Protein AF-A0A2C6DMM9-F1 (afdb_monomer)

Solvent-accessible surface area (backbone atoms only — not comparable to full-atom values): 6160 Å² total; per-residue (Å²): 109,70,49,77,45,75,56,96,52,63,50,68,58,59,69,47,73,47,84,47,69,51,93,88,44,64,30,31,41,34,39,36,57,38,79,91,78,60,41,46,20,42,29,37,21,40,77,89,62,55,73,73,44,73,70,41,71,62,49,67,73,35,75,64,52,70,89,70,72,58,85,66,67,75,43,44,39,33,35,35,66,64,80,66,85,61,95,64,70,57,76,58,21,48,46,58,44,22,41,46,33,35,37,46,67,90

InterPro domains:
  IPR054252 Cyanophage baseplate Pam3 plug gp18 [PF22479] (6-104)

Structure (mmCIF, N/CA/C/O backbone):
data_AF-A0A2C6DMM9-F1
#
_entry.id   AF-A0A2C6DMM9-F1
#
loop_
_atom_site.group_PDB
_atom_site.id
_atom_site.type_symbol
_atom_site.label_atom_id
_atom_site.label_alt_id
_atom_site.label_comp_id
_atom_site.label_asym_id
_atom_site.label_entity_id
_atom_site.label_seq_id
_atom_site.pdbx_PDB_ins_code
_atom_site.Cartn_x
_atom_site.Cartn_y
_atom_site.Cartn_z
_atom_site.occupancy
_atom_site.B_iso_or_equiv
_atom_site.auth_seq_id
_atom_site.auth_comp_id
_atom_site.auth_asym_id
_atom_site.auth_atom_id
_atom_site.pdbx_PDB_model_num
ATOM 1 N N . MET A 1 1 ? -18.141 -15.709 3.688 1.00 58.88 1 MET A N 1
ATOM 2 C CA . MET A 1 1 ? -17.305 -16.096 2.529 1.00 58.88 1 MET A CA 1
ATOM 3 C C . MET A 1 1 ? -16.280 -14.991 2.353 1.00 58.88 1 MET A C 1
ATOM 5 O O . MET A 1 1 ? -16.681 -13.837 2.347 1.00 58.88 1 MET A O 1
ATOM 9 N N . ALA A 1 2 ? -14.990 -15.313 2.222 1.00 68.44 2 ALA A N 1
ATOM 10 C CA . ALA A 1 2 ? -13.970 -14.281 2.043 1.00 68.44 2 ALA A CA 1
ATOM 11 C C . ALA A 1 2 ? -14.167 -13.553 0.702 1.00 68.44 2 ALA A C 1
ATOM 13 O O . ALA A 1 2 ? -14.172 -14.187 -0.354 1.00 68.44 2 ALA A O 1
ATOM 14 N N . THR A 1 3 ? -14.304 -12.232 0.760 1.00 88.44 3 THR A N 1
ATOM 15 C CA . THR A 1 3 ? -14.457 -11.347 -0.397 1.00 88.44 3 THR A CA 1
ATOM 16 C C . THR A 1 3 ? -13.139 -10.629 -0.644 1.00 88.44 3 THR A C 1
ATOM 18 O O . THR A 1 3 ? -12.422 -10.270 0.294 1.00 88.44 3 THR A O 1
ATOM 21 N N . VAL A 1 4 ? -12.809 -10.418 -1.916 1.00 93.88 4 VAL A N 1
ATOM 22 C CA . VAL A 1 4 ? -11.645 -9.629 -2.320 1.00 93.88 4 VAL A CA 1
ATOM 23 C C . VAL A 1 4 ? -12.124 -8.286 -2.850 1.00 93.88 4 VAL A C 1
ATOM 25 O O . VAL A 1 4 ? -12.909 -8.225 -3.793 1.00 93.88 4 VAL A O 1
ATOM 28 N N . LEU A 1 5 ? -11.634 -7.212 -2.242 1.00 95.44 5 LEU A N 1
ATOM 29 C CA . LEU A 1 5 ? -11.826 -5.840 -2.681 1.00 95.44 5 LEU A CA 1
ATOM 30 C C . LEU A 1 5 ? -10.554 -5.357 -3.379 1.00 95.44 5 LEU A C 1
ATOM 32 O O . LEU A 1 5 ? -9.466 -5.416 -2.807 1.00 95.44 5 LEU A O 1
ATOM 36 N N . LYS A 1 6 ? -10.685 -4.845 -4.603 1.00 97.00 6 LYS A N 1
ATOM 37 C CA . LYS A 1 6 ? -9.600 -4.123 -5.272 1.00 97.00 6 LYS A CA 1
ATOM 38 C C . LYS A 1 6 ? -9.565 -2.687 -4.753 1.00 97.00 6 LYS A C 1
ATOM 40 O O . LYS A 1 6 ? -10.580 -1.996 -4.798 1.00 97.00 6 LYS A O 1
ATOM 45 N N . ILE A 1 7 ? -8.408 -2.243 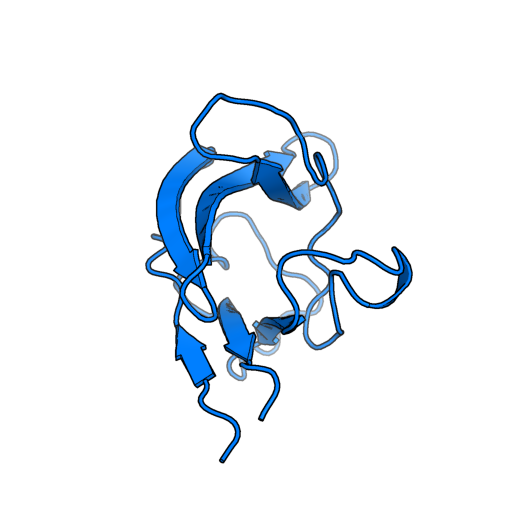-4.276 1.00 97.88 7 ILE A N 1
ATOM 46 C CA . ILE A 1 7 ? -8.211 -0.864 -3.824 1.00 97.88 7 ILE A CA 1
ATOM 47 C C . ILE A 1 7 ? -8.018 0.028 -5.063 1.00 97.88 7 ILE A C 1
ATOM 49 O O . ILE A 1 7 ? -7.186 -0.311 -5.911 1.00 97.88 7 ILE A O 1
ATOM 53 N N . PRO A 1 8 ? -8.784 1.126 -5.212 1.00 96.88 8 PRO A N 1
ATOM 54 C CA . PRO A 1 8 ? -8.740 1.977 -6.398 1.00 96.88 8 PRO A CA 1
ATOM 55 C C . PRO A 1 8 ? -7.540 2.929 -6.334 1.00 96.88 8 PRO A C 1
ATOM 57 O O . PRO A 1 8 ? -7.652 4.055 -5.866 1.00 96.88 8 PRO A O 1
ATOM 60 N N . VAL A 1 9 ? -6.381 2.439 -6.766 1.00 97.50 9 VAL A N 1
ATOM 61 C CA . VAL A 1 9 ? -5.141 3.211 -6.922 1.00 97.50 9 VAL A CA 1
ATOM 62 C C . VAL A 1 9 ? -4.811 3.361 -8.403 1.00 97.50 9 VAL A C 1
ATOM 64 O O . VAL A 1 9 ? -5.033 2.429 -9.180 1.00 97.50 9 VAL A O 1
ATOM 67 N N . ASP A 1 10 ? -4.239 4.501 -8.766 1.00 97.75 10 ASP A N 1
ATOM 68 C CA . ASP A 1 10 ? -3.851 4.848 -10.130 1.00 97.75 10 ASP A CA 1
ATOM 69 C C . ASP A 1 10 ? -2.337 4.722 -10.332 1.00 97.75 10 ASP A C 1
ATOM 71 O O . ASP A 1 10 ? -1.536 4.983 -9.431 1.00 97.75 10 ASP A O 1
ATOM 75 N N . ALA A 1 11 ? -1.922 4.335 -11.535 1.00 97.69 11 ALA A N 1
ATOM 76 C CA . ALA A 1 11 ? -0.507 4.246 -11.876 1.00 97.69 11 ALA A CA 1
ATOM 77 C C . ALA A 1 11 ? 0.121 5.625 -12.103 1.00 97.69 11 ALA A C 1
ATOM 79 O O . ALA A 1 11 ? -0.519 6.542 -12.611 1.00 97.69 11 ALA A O 1
ATOM 80 N N . GLY A 1 12 ? 1.407 5.760 -11.762 1.00 97.69 12 GLY A N 1
ATOM 81 C CA . GLY A 1 12 ? 2.177 6.982 -12.011 1.00 97.69 12 GLY A CA 1
ATOM 82 C C . GLY A 1 12 ? 1.912 8.136 -11.035 1.00 97.69 12 GLY A C 1
ATOM 83 O O . GLY A 1 12 ? 2.399 9.239 -11.270 1.00 97.69 12 GLY A O 1
ATOM 84 N N . ILE A 1 13 ? 1.178 7.908 -9.939 1.00 98.31 13 ILE A N 1
ATOM 85 C CA . ILE A 1 13 ? 0.954 8.913 -8.887 1.00 98.31 13 ILE A CA 1
ATOM 86 C C . ILE A 1 13 ? 1.711 8.510 -7.623 1.00 98.31 13 ILE A C 1
ATOM 88 O O . ILE A 1 13 ? 1.338 7.548 -6.952 1.00 98.31 13 ILE A O 1
ATOM 92 N N . ALA A 1 14 ? 2.752 9.279 -7.291 1.00 98.06 14 ALA A N 1
ATOM 93 C CA . ALA A 1 14 ? 3.704 8.977 -6.221 1.00 98.06 14 ALA A CA 1
ATOM 94 C C . ALA A 1 14 ? 3.105 8.931 -4.814 1.00 98.06 14 ALA A C 1
ATOM 96 O O . ALA A 1 14 ? 3.676 8.289 -3.941 1.00 98.06 14 ALA A O 1
ATOM 97 N N . ASP A 1 15 ? 1.994 9.616 -4.577 1.00 98.56 15 ASP A N 1
ATOM 98 C CA . ASP A 1 15 ? 1.353 9.692 -3.272 1.00 98.56 15 ASP A CA 1
ATOM 99 C C . ASP A 1 15 ? -0.156 9.746 -3.460 1.00 98.56 15 ASP A C 1
ATOM 101 O O . ASP A 1 15 ? -0.687 10.676 -4.067 1.00 98.56 15 ASP A O 1
ATOM 105 N N . GLN A 1 16 ? -0.838 8.714 -2.979 1.00 98.31 16 GLN A N 1
ATOM 106 C CA . GLN A 1 16 ? -2.283 8.597 -3.080 1.00 98.31 16 GLN A CA 1
ATOM 107 C C . GLN A 1 16 ? -2.847 8.278 -1.711 1.00 98.31 16 GLN A C 1
ATOM 109 O O . GLN A 1 16 ? -2.439 7.315 -1.058 1.00 98.31 16 GLN A O 1
ATOM 114 N N . GLN A 1 17 ? -3.831 9.067 -1.299 1.00 98.25 17 GLN A N 1
ATOM 115 C CA . GLN A 1 17 ? -4.554 8.875 -0.056 1.00 98.25 17 GLN A CA 1
ATOM 116 C C . GLN A 1 17 ? -6.045 8.783 -0.345 1.00 98.25 17 GLN A C 1
ATOM 118 O O . GLN A 1 17 ? -6.591 9.581 -1.104 1.00 98.25 17 GLN A O 1
ATOM 123 N N . MET A 1 18 ? -6.715 7.830 0.294 1.00 97.75 18 MET A N 1
ATOM 124 C CA . MET A 1 18 ? -8.145 7.633 0.118 1.00 97.75 18 MET A CA 1
ATOM 125 C C . MET A 1 18 ? -8.838 7.209 1.402 1.00 97.75 18 MET A C 1
ATOM 127 O O . MET A 1 18 ? -8.273 6.562 2.291 1.00 97.75 18 MET A O 1
ATOM 131 N N . ASN A 1 19 ? -10.121 7.542 1.442 1.00 97.75 19 ASN A N 1
ATOM 132 C CA . ASN A 1 19 ? -11.022 7.116 2.483 1.00 97.75 19 ASN A CA 1
ATOM 133 C C . ASN A 1 19 ? -11.736 5.835 2.047 1.00 97.75 19 ASN A C 1
ATOM 135 O O . ASN A 1 19 ? -12.528 5.862 1.113 1.00 97.75 19 ASN A O 1
ATOM 139 N N . ILE A 1 20 ? -11.471 4.721 2.734 1.00 96.06 20 ILE A N 1
ATOM 140 C CA . ILE A 1 20 ? -12.068 3.415 2.427 1.00 96.06 20 ILE A CA 1
ATOM 141 C C . ILE A 1 20 ? -12.711 2.773 3.663 1.00 96.06 20 ILE A C 1
ATOM 143 O O . ILE A 1 20 ? -12.343 3.096 4.791 1.00 96.06 20 ILE A O 1
ATOM 147 N N . THR A 1 21 ? -13.681 1.883 3.459 1.00 95.25 21 THR A N 1
ATOM 148 C CA . THR A 1 21 ? -14.291 1.076 4.525 1.00 95.25 21 THR A CA 1
ATOM 149 C C . THR A 1 21 ? -13.918 -0.384 4.310 1.00 95.25 21 THR A C 1
ATOM 151 O O . THR A 1 21 ? -14.230 -0.949 3.265 1.00 95.25 21 THR A O 1
ATOM 154 N N . LEU A 1 22 ? -13.251 -0.992 5.292 1.00 94.06 22 LEU A N 1
ATOM 155 C CA . LEU A 1 22 ? -12.753 -2.368 5.246 1.00 94.06 22 LEU A CA 1
ATOM 156 C C . LEU A 1 22 ? -13.369 -3.152 6.399 1.00 94.06 22 LEU A C 1
ATOM 158 O O . LEU A 1 22 ? -13.240 -2.734 7.544 1.00 94.06 22 LEU A O 1
ATOM 162 N N . ASP A 1 23 ? -14.067 -4.251 6.106 1.00 92.38 23 ASP A N 1
ATOM 163 C CA . ASP A 1 23 ? -14.805 -5.033 7.114 1.00 92.38 23 ASP A CA 1
ATOM 164 C C . ASP A 1 23 ? -15.675 -4.153 8.030 1.00 92.38 23 ASP A C 1
ATOM 166 O O . ASP A 1 23 ? -15.650 -4.285 9.248 1.00 92.38 23 ASP A O 1
ATOM 170 N N . THR A 1 24 ? -16.419 -3.207 7.441 1.00 91.56 24 THR A N 1
ATOM 171 C CA . THR A 1 24 ? -17.246 -2.192 8.137 1.00 91.56 24 THR A CA 1
ATOM 172 C C . THR A 1 24 ? -16.481 -1.127 8.936 1.00 91.56 24 THR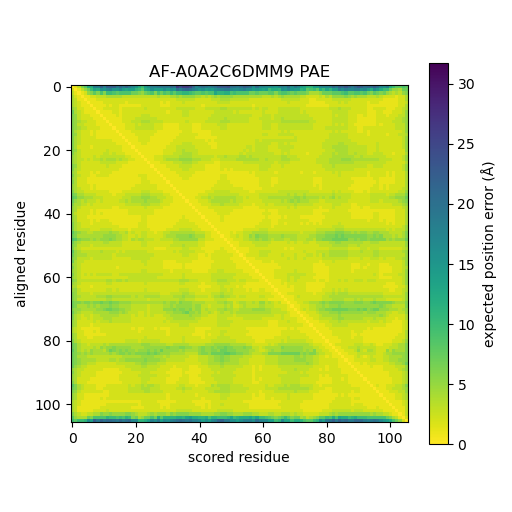 A C 1
ATOM 174 O O . THR A 1 24 ? -17.099 -0.215 9.479 1.00 91.56 24 THR A O 1
ATOM 177 N N . ILE A 1 25 ? -15.145 -1.161 8.946 1.00 94.25 25 ILE A N 1
ATOM 178 C CA . ILE A 1 25 ? -14.300 -0.197 9.660 1.00 94.25 25 ILE A CA 1
ATOM 179 C C . ILE A 1 25 ? -13.829 0.905 8.695 1.00 94.25 25 ILE A C 1
ATOM 181 O O . ILE A 1 25 ? -13.128 0.610 7.720 1.00 94.25 25 ILE A O 1
ATOM 185 N N . PRO A 1 26 ? -14.181 2.183 8.934 1.00 96.75 26 PRO A N 1
ATOM 186 C CA . PRO A 1 26 ? -13.717 3.290 8.107 1.00 96.75 26 PRO A CA 1
ATOM 187 C C . PRO A 1 26 ? -12.258 3.635 8.431 1.00 96.75 26 PRO A C 1
ATOM 189 O O . PRO A 1 26 ? -11.924 3.977 9.563 1.00 96.75 26 PRO A O 1
ATOM 192 N N . LEU A 1 27 ? -11.396 3.595 7.417 1.00 97.50 27 LEU A N 1
ATOM 193 C CA . LEU A 1 27 ? -9.955 3.816 7.532 1.00 97.50 27 LEU A CA 1
ATOM 194 C C . LEU A 1 27 ? -9.437 4.737 6.433 1.00 97.50 27 LEU A C 1
ATOM 196 O O . LEU A 1 27 ? -9.943 4.755 5.304 1.00 97.50 27 LEU A O 1
ATOM 200 N N . THR A 1 28 ? -8.405 5.503 6.755 1.00 98.31 28 THR A N 1
ATOM 201 C CA . THR A 1 28 ? -7.621 6.265 5.787 1.00 98.31 28 THR A CA 1
ATOM 202 C C . THR A 1 28 ? -6.449 5.401 5.347 1.00 98.31 28 THR A C 1
ATOM 204 O O . THR A 1 28 ? -5.640 4.973 6.170 1.00 98.31 28 THR A O 1
ATOM 207 N N . LEU A 1 29 ? -6.376 5.126 4.048 1.00 98.31 29 LEU A N 1
ATOM 208 C CA . LEU A 1 29 ? -5.294 4.376 3.423 1.00 98.31 29 LEU A CA 1
ATOM 209 C C . LEU A 1 29 ? -4.439 5.345 2.616 1.00 98.31 29 LEU A C 1
ATOM 211 O O . LEU A 1 29 ? -4.979 6.159 1.867 1.00 98.31 29 LEU A O 1
ATOM 215 N N . ARG A 1 30 ? -3.117 5.243 2.747 1.00 98.50 30 ARG A N 1
ATOM 216 C CA . ARG A 1 30 ? -2.164 5.996 1.928 1.00 98.50 30 ARG A CA 1
ATOM 217 C C . ARG A 1 30 ? -1.121 5.060 1.344 1.00 98.50 30 ARG A C 1
ATOM 219 O O . ARG A 1 30 ? -0.589 4.209 2.055 1.00 98.50 30 ARG A O 1
ATOM 226 N N . VAL A 1 31 ? -0.824 5.236 0.066 1.00 98.62 31 VAL A N 1
ATOM 227 C CA . VAL A 1 31 ? 0.263 4.555 -0.633 1.00 98.62 31 VAL A CA 1
ATOM 228 C C . VAL A 1 31 ? 1.240 5.587 -1.169 1.00 98.62 31 VAL A C 1
ATOM 230 O O . VAL A 1 31 ? 0.821 6.592 -1.739 1.00 98.62 31 VAL A O 1
ATOM 233 N N . THR A 1 32 ? 2.534 5.354 -0.965 1.00 98.62 32 THR A N 1
ATOM 234 C CA . THR A 1 32 ? 3.581 6.288 -1.401 1.00 98.62 32 THR A CA 1
ATOM 235 C C . THR A 1 32 ? 4.735 5.576 -2.083 1.00 98.62 32 THR A C 1
ATOM 237 O O . THR A 1 32 ? 5.121 4.470 -1.697 1.00 98.62 32 THR A O 1
ATOM 240 N N . TRP A 1 33 ? 5.304 6.217 -3.096 1.00 98.62 33 TRP A N 1
ATOM 241 C CA . TRP A 1 33 ? 6.527 5.793 -3.752 1.00 98.62 33 TRP A CA 1
ATOM 242 C C . TRP A 1 33 ? 7.732 6.337 -2.995 1.00 98.62 33 TRP A C 1
ATOM 244 O O . TRP A 1 33 ? 7.878 7.543 -2.804 1.00 98.62 33 TRP A O 1
ATOM 254 N N . ASN A 1 34 ? 8.624 5.444 -2.581 1.00 98.06 34 ASN A N 1
ATOM 255 C CA . ASN A 1 34 ? 9.934 5.824 -2.084 1.00 98.06 34 ASN A CA 1
ATOM 256 C C . ASN A 1 34 ? 10.900 5.916 -3.267 1.00 98.06 34 ASN A C 1
ATOM 258 O O . ASN A 1 34 ? 11.367 4.891 -3.761 1.00 98.06 34 ASN A O 1
ATOM 262 N N . GLU A 1 35 ? 11.214 7.135 -3.702 1.00 96.75 35 GLU A N 1
ATOM 263 C CA . GLU A 1 35 ? 12.092 7.362 -4.852 1.00 96.75 35 GLU A CA 1
ATOM 264 C C . GLU A 1 35 ? 13.549 6.962 -4.588 1.00 96.75 35 GLU A C 1
ATOM 266 O O . GLU A 1 35 ? 14.205 6.418 -5.469 1.00 96.75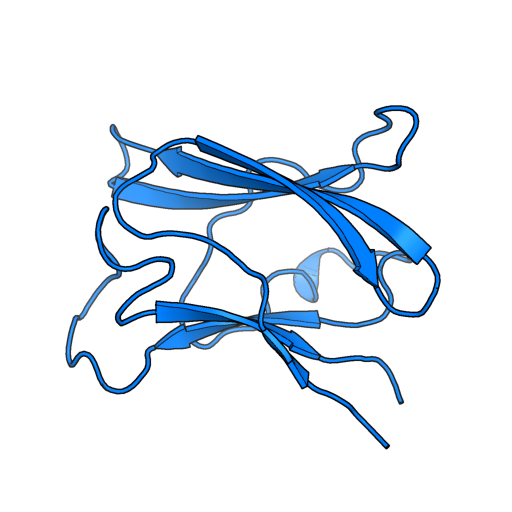 35 GLU A O 1
ATOM 271 N N . LEU A 1 36 ? 14.057 7.130 -3.366 1.00 96.62 36 LEU A N 1
ATOM 272 C CA . LEU A 1 36 ? 15.432 6.739 -3.046 1.00 96.62 36 LEU A CA 1
ATOM 273 C C . LEU A 1 36 ? 15.609 5.215 -3.079 1.00 96.62 36 LEU A C 1
ATOM 275 O O . LEU A 1 36 ? 16.590 4.701 -3.609 1.00 96.62 36 LEU A O 1
ATOM 279 N N . ALA A 1 37 ? 14.662 4.488 -2.489 1.00 97.25 37 ALA A N 1
ATOM 280 C CA . ALA A 1 37 ? 14.760 3.044 -2.311 1.00 97.25 37 ALA A CA 1
ATOM 281 C C . ALA A 1 37 ? 13.971 2.229 -3.352 1.00 97.25 37 ALA A C 1
ATOM 283 O O . ALA A 1 37 ? 14.018 0.997 -3.324 1.00 97.25 37 ALA A O 1
ATOM 284 N N . GLN A 1 38 ? 13.269 2.915 -4.258 1.00 97.25 38 GLN A N 1
ATOM 285 C CA . GLN A 1 38 ? 12.535 2.365 -5.397 1.00 97.25 38 GLN A CA 1
ATOM 286 C C . GLN A 1 38 ? 11.523 1.280 -4.983 1.00 97.25 38 GLN A C 1
ATOM 288 O O . GLN A 1 38 ? 11.554 0.147 -5.469 1.00 97.25 38 GLN A O 1
ATOM 293 N N . TYR A 1 39 ? 10.638 1.601 -4.032 1.00 98.00 39 TYR A N 1
ATOM 294 C CA . TYR A 1 39 ? 9.520 0.728 -3.655 1.00 98.00 39 TYR A CA 1
ATOM 295 C C . TYR A 1 39 ? 8.286 1.500 -3.187 1.00 98.00 39 TYR A C 1
ATOM 297 O O . TYR A 1 39 ? 8.379 2.609 -2.666 1.00 98.00 39 TYR A O 1
ATOM 305 N N . TRP A 1 40 ? 7.126 0.854 -3.292 1.00 98.56 40 TRP A N 1
ATOM 306 C CA . TRP A 1 40 ? 5.870 1.345 -2.731 1.00 98.56 40 TRP A CA 1
ATOM 307 C C . TRP A 1 40 ? 5.752 1.046 -1.239 1.00 98.56 40 TRP A C 1
ATOM 309 O O . TRP A 1 40 ? 6.182 -0.016 -0.768 1.00 98.56 40 TRP A O 1
ATOM 319 N N . THR A 1 41 ? 5.126 1.957 -0.499 1.00 98.69 41 THR A N 1
ATOM 320 C CA . THR A 1 41 ? 4.750 1.749 0.897 1.00 98.69 41 THR A CA 1
ATOM 321 C C . THR A 1 41 ? 3.263 1.923 1.132 1.00 98.69 41 THR A C 1
ATOM 323 O O . THR A 1 41 ? 2.600 2.647 0.400 1.00 98.69 41 THR A O 1
ATOM 326 N N . LEU A 1 42 ? 2.761 1.253 2.167 1.00 98.56 42 LEU A N 1
ATOM 327 C CA . LEU A 1 42 ? 1.392 1.341 2.655 1.00 98.56 42 LEU A CA 1
ATOM 328 C C . LEU A 1 42 ? 1.389 1.960 4.056 1.00 98.56 42 LEU A C 1
ATOM 330 O O . LEU A 1 42 ? 2.188 1.584 4.917 1.00 98.56 42 LEU A O 1
ATOM 334 N N . SER A 1 43 ? 0.446 2.865 4.290 1.00 98.44 43 SER A N 1
ATOM 335 C CA . SER A 1 43 ? 0.096 3.387 5.607 1.00 98.44 43 SER A CA 1
ATOM 336 C C . SER A 1 43 ? -1.412 3.296 5.823 1.00 98.44 43 SER A C 1
ATOM 338 O O . SER A 1 43 ? -2.199 3.464 4.889 1.00 98.44 43 SER A O 1
ATOM 340 N N . LEU A 1 44 ? -1.807 3.041 7.064 1.00 98.25 44 LEU A N 1
ATOM 341 C CA . LEU A 1 44 ? -3.185 2.962 7.524 1.00 98.25 44 LEU A CA 1
ATOM 342 C C . LEU A 1 44 ? -3.345 3.847 8.756 1.00 98.25 44 LEU A C 1
ATOM 344 O O . LEU A 1 44 ? -2.541 3.789 9.688 1.00 98.25 44 LEU A O 1
ATOM 348 N N . ALA A 1 45 ? -4.416 4.623 8.780 1.00 98.19 45 ALA A N 1
ATOM 349 C CA . ALA A 1 45 ? -4.817 5.423 9.924 1.00 98.19 45 ALA A CA 1
ATOM 350 C C . ALA A 1 45 ? -6.328 5.317 10.138 1.00 98.19 45 ALA A C 1
ATOM 352 O O . ALA A 1 45 ? -7.093 5.018 9.213 1.00 98.19 45 ALA A O 1
ATOM 353 N N . LYS A 1 46 ? -6.768 5.586 11.362 1.00 96.69 46 LYS A N 1
ATOM 354 C CA . LYS A 1 46 ? -8.172 5.865 11.653 1.00 96.69 46 LYS A CA 1
ATOM 355 C C . LYS A 1 46 ? -8.589 7.183 10.986 1.00 96.69 46 LYS A C 1
ATOM 357 O O . LYS A 1 46 ? -7.763 7.979 10.537 1.00 96.69 46 LYS A O 1
ATOM 362 N N . ARG A 1 47 ? -9.900 7.420 10.902 1.00 94.56 47 ARG A N 1
ATOM 363 C CA . ARG A 1 47 ? -10.473 8.640 10.298 1.00 94.56 47 ARG A CA 1
ATOM 364 C C . ARG A 1 47 ? -10.107 9.930 11.029 1.00 94.56 47 ARG A C 1
ATOM 366 O O . ARG A 1 47 ? -10.086 10.979 10.399 1.00 94.56 47 ARG A O 1
ATOM 373 N N . ASP A 1 48 ? -9.828 9.840 12.321 1.00 94.56 48 ASP A N 1
ATOM 374 C CA . ASP A 1 48 ? -9.360 10.942 13.167 1.00 94.56 48 ASP A CA 1
ATOM 375 C C . ASP A 1 48 ? -7.854 11.232 13.011 1.00 94.56 48 ASP A C 1
ATOM 377 O O . ASP A 1 48 ? -7.347 12.181 13.602 1.00 94.56 48 ASP A O 1
ATOM 381 N N . GLY A 1 49 ? -7.143 10.447 12.192 1.00 92.12 49 GLY A N 1
ATOM 382 C CA . GLY A 1 49 ? -5.715 10.601 11.932 1.00 92.12 49 GLY A CA 1
ATOM 383 C C . GLY A 1 49 ? -4.807 9.763 12.834 1.00 92.12 49 GLY A C 1
ATOM 384 O O . GLY A 1 49 ? -3.595 9.778 12.620 1.00 92.12 49 GLY A O 1
ATOM 385 N N . GLU A 1 50 ? -5.342 8.999 13.793 1.00 96.25 50 GLU A N 1
ATOM 386 C CA . GLU A 1 50 ? -4.527 8.087 14.602 1.00 96.25 50 G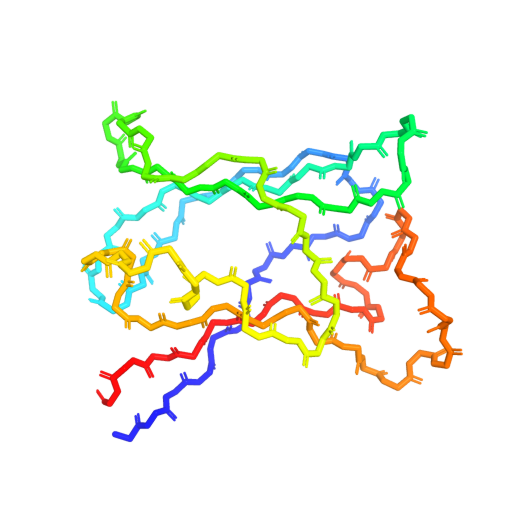LU A CA 1
ATOM 387 C C . GLU A 1 50 ? -3.900 7.008 13.707 1.00 96.25 50 GLU A C 1
ATOM 389 O O . GLU A 1 50 ? -4.598 6.218 13.060 1.00 96.25 50 GLU A O 1
ATOM 394 N N . ALA A 1 51 ? -2.569 6.976 13.652 1.00 96.62 51 ALA A N 1
ATOM 395 C CA . ALA A 1 51 ? -1.841 6.012 12.840 1.00 96.62 51 ALA A CA 1
ATOM 396 C C . ALA A 1 51 ? -2.008 4.592 13.400 1.00 96.62 51 ALA A C 1
ATOM 398 O O . ALA A 1 51 ? -1.734 4.333 14.568 1.00 96.62 51 ALA A O 1
ATOM 399 N N . ILE A 1 52 ? -2.404 3.659 12.536 1.00 96.94 52 ILE A N 1
ATOM 400 C CA . ILE A 1 52 ? -2.444 2.222 12.838 1.00 96.94 52 ILE A CA 1
ATOM 401 C C . ILE A 1 52 ? -1.119 1.587 12.420 1.00 96.94 52 ILE A C 1
ATOM 403 O O . ILE A 1 52 ? -0.549 0.768 13.136 1.00 96.94 52 ILE A O 1
ATOM 407 N N . LEU A 1 53 ? -0.635 1.956 11.233 1.00 96.44 53 LEU A N 1
ATOM 408 C CA . LEU A 1 53 ? 0.581 1.424 10.641 1.00 96.44 53 LEU A CA 1
ATOM 409 C C . LEU A 1 53 ? 1.111 2.407 9.594 1.00 96.44 53 LEU A C 1
ATOM 411 O O . LEU A 1 53 ? 0.333 2.965 8.827 1.00 96.44 53 LEU A O 1
ATOM 415 N N . SER A 1 54 ? 2.428 2.601 9.541 1.00 96.62 54 SER A N 1
ATOM 416 C CA . SER A 1 54 ? 3.032 3.646 8.707 1.00 96.62 54 SER A CA 1
ATOM 417 C C . SER A 1 54 ? 4.200 3.122 7.882 1.00 96.62 54 SER A C 1
ATOM 419 O O . SER A 1 54 ? 5.080 2.438 8.403 1.00 96.62 54 SER A O 1
ATOM 421 N N . ASN A 1 55 ? 4.223 3.507 6.605 1.00 96.50 55 ASN A N 1
ATOM 422 C CA . ASN A 1 55 ? 5.321 3.333 5.653 1.00 96.50 55 ASN A CA 1
ATOM 423 C C . ASN A 1 55 ? 5.862 1.898 5.545 1.00 96.50 55 ASN A C 1
ATOM 425 O O . ASN A 1 55 ? 7.070 1.686 5.413 1.00 96.50 55 ASN A O 1
ATOM 429 N N . ILE A 1 56 ? 4.990 0.887 5.575 1.00 97.56 56 ILE A N 1
ATOM 430 C CA . ILE A 1 56 ? 5.448 -0.494 5.387 1.00 97.56 56 ILE A CA 1
ATOM 431 C C . ILE A 1 56 ? 5.693 -0.768 3.912 1.00 97.56 56 ILE A C 1
ATOM 433 O O . ILE A 1 56 ? 4.862 -0.452 3.067 1.00 97.56 56 ILE A O 1
ATOM 437 N N . LYS A 1 57 ? 6.817 -1.406 3.589 1.00 97.69 57 LYS A N 1
ATOM 438 C CA . LYS A 1 57 ? 7.115 -1.809 2.213 1.00 97.69 57 LYS A CA 1
ATOM 439 C C . LYS A 1 57 ? 6.070 -2.798 1.685 1.00 97.69 57 LYS A C 1
ATOM 441 O O . LYS A 1 57 ? 5.803 -3.822 2.318 1.00 97.69 57 LYS A O 1
ATOM 446 N N . MET A 1 58 ? 5.554 -2.521 0.490 1.00 98.00 58 MET A N 1
ATOM 447 C CA . MET A 1 58 ? 4.635 -3.388 -0.242 1.00 98.00 58 MET A CA 1
ATOM 448 C C . MET A 1 58 ? 5.427 -4.448 -1.016 1.00 98.00 58 MET A C 1
ATOM 450 O O . MET A 1 58 ? 5.957 -4.192 -2.096 1.00 98.00 58 MET A O 1
ATOM 454 N N . VAL A 1 59 ? 5.545 -5.647 -0.445 1.00 96.88 59 VAL A N 1
ATOM 455 C CA . VAL A 1 59 ? 6.215 -6.785 -1.091 1.00 96.88 59 VAL A CA 1
ATOM 456 C C . VAL A 1 59 ? 5.191 -7.574 -1.899 1.00 96.88 59 VAL A C 1
ATOM 458 O O . VAL A 1 59 ? 4.173 -8.011 -1.356 1.00 96.88 59 VAL A O 1
ATOM 461 N N . LYS A 1 60 ? 5.458 -7.759 -3.197 1.00 96.81 60 LYS A N 1
ATOM 462 C CA . LYS A 1 60 ? 4.514 -8.422 -4.097 1.00 96.81 60 LYS A CA 1
ATOM 463 C C . LYS A 1 60 ? 4.211 -9.863 -3.670 1.00 96.81 60 LYS A C 1
ATOM 465 O O . LYS A 1 60 ? 5.090 -10.558 -3.168 1.00 96.81 60 LYS A O 1
ATOM 470 N N . ASN A 1 61 ? 2.978 -10.307 -3.895 1.00 96.44 61 ASN A N 1
ATOM 471 C CA . ASN A 1 61 ? 2.485 -11.670 -3.666 1.00 96.44 61 ASN A CA 1
ATOM 472 C C . ASN A 1 61 ? 2.662 -12.194 -2.228 1.00 96.44 61 ASN A C 1
ATOM 474 O O . ASN A 1 61 ? 2.726 -13.402 -2.008 1.00 96.44 61 ASN A O 1
ATOM 478 N N . THR A 1 62 ? 2.718 -11.299 -1.238 1.00 95.44 62 THR A N 1
ATOM 479 C CA . THR A 1 62 ? 2.819 -11.670 0.181 1.00 95.44 62 THR A CA 1
ATOM 480 C C . THR A 1 62 ? 1.807 -10.902 1.037 1.00 95.44 62 THR A C 1
ATOM 482 O O . THR A 1 62 ? 1.437 -9.785 0.669 1.00 95.44 62 THR A O 1
ATOM 485 N N . PRO A 1 63 ? 1.356 -11.473 2.174 1.00 96.25 63 PRO A N 1
ATOM 486 C CA . PRO A 1 63 ? 0.593 -10.744 3.189 1.00 96.25 63 PRO A CA 1
ATOM 487 C C . PRO A 1 63 ? 1.381 -9.537 3.704 1.00 96.25 63 PRO A C 1
ATOM 489 O O . PRO A 1 63 ? 2.504 -9.693 4.194 1.00 96.25 63 PRO A O 1
ATOM 492 N N . LEU A 1 64 ? 0.806 -8.340 3.604 1.00 97.25 64 LEU A N 1
ATOM 493 C CA . LEU A 1 64 ? 1.497 -7.104 3.969 1.00 97.25 64 LEU A CA 1
ATOM 494 C C . LEU A 1 64 ? 1.415 -6.811 5.468 1.00 97.25 64 LEU A C 1
ATOM 496 O O . LEU A 1 64 ? 2.410 -6.380 6.056 1.00 97.25 64 LEU A O 1
ATOM 500 N N . ILE A 1 65 ? 0.255 -7.049 6.089 1.00 96.56 65 ILE A N 1
ATOM 501 C CA . ILE A 1 65 ? -0.019 -6.618 7.465 1.00 96.56 65 ILE A CA 1
ATOM 502 C C . ILE A 1 65 ? -0.018 -7.756 8.496 1.00 96.56 65 ILE A C 1
ATOM 504 O O . ILE A 1 65 ? 0.161 -7.483 9.684 1.00 96.56 65 ILE A O 1
ATOM 508 N N . ARG A 1 66 ? -0.089 -9.033 8.079 1.00 93.38 66 ARG A N 1
ATOM 509 C CA . ARG A 1 66 ? -0.121 -10.217 8.969 1.00 93.38 66 ARG A CA 1
ATOM 510 C C . ARG A 1 66 ? 0.917 -10.205 10.089 1.00 93.38 66 ARG A C 1
ATOM 512 O O . ARG A 1 66 ? 0.623 -10.615 11.208 1.00 93.38 66 ARG A O 1
ATOM 519 N N . ARG A 1 67 ? 2.145 -9.774 9.783 1.00 92.75 67 ARG A N 1
ATOM 520 C CA . ARG A 1 67 ? 3.280 -9.807 10.722 1.00 92.75 67 ARG A CA 1
ATOM 521 C C . ARG A 1 67 ? 3.148 -8.831 11.893 1.00 92.75 67 ARG A C 1
ATOM 523 O O . ARG A 1 67 ? 3.847 -8.999 12.882 1.00 92.75 67 ARG A O 1
ATOM 530 N N . TYR A 1 68 ? 2.275 -7.832 11.781 1.00 94.25 68 TYR A N 1
ATOM 531 C CA . TYR A 1 68 ? 2.116 -6.779 12.783 1.00 94.25 68 TYR A CA 1
ATOM 532 C C . TYR A 1 68 ? 1.066 -7.106 13.851 1.00 94.25 68 TYR A C 1
ATOM 534 O O . TYR A 1 68 ? 0.908 -6.324 14.779 1.00 94.25 68 TYR A O 1
ATOM 542 N N . GLN A 1 69 ? 0.362 -8.243 13.735 1.00 89.19 69 GLN A N 1
ATOM 543 C CA . GLN A 1 69 ? -0.640 -8.701 14.712 1.00 89.19 69 GLN A CA 1
ATOM 544 C C . GLN A 1 69 ? -1.678 -7.619 15.071 1.00 89.19 69 GLN A C 1
ATOM 546 O O . GLN A 1 69 ? -2.072 -7.464 16.224 1.00 89.19 69 GLN A O 1
ATOM 551 N N . LEU A 1 70 ? -2.110 -6.853 14.066 1.00 91.94 70 LEU A N 1
ATOM 552 C CA . LEU A 1 70 ? -3.048 -5.751 14.250 1.00 91.94 70 LEU A CA 1
ATOM 553 C C . LEU A 1 70 ? -4.439 -6.267 14.627 1.00 91.94 70 LEU A C 1
ATOM 555 O O . LEU A 1 70 ? -4.911 -7.277 14.102 1.00 91.94 70 LEU A O 1
ATOM 559 N N . SER A 1 71 ? -5.131 -5.521 15.485 1.00 90.06 71 SER A N 1
ATOM 560 C CA . SER A 1 71 ? -6.561 -5.720 15.743 1.00 90.06 71 SER A CA 1
ATOM 561 C C . SER A 1 71 ? -7.445 -5.103 14.652 1.00 90.06 71 SER A C 1
ATOM 563 O O . SER A 1 71 ? -8.621 -5.444 14.544 1.00 90.06 71 SER A O 1
ATOM 565 N N . THR A 1 72 ? -6.911 -4.179 13.848 1.00 91.75 72 THR A N 1
ATOM 566 C CA . THR A 1 72 ? -7.639 -3.454 12.799 1.00 91.75 72 THR A CA 1
ATOM 567 C C . THR A 1 72 ? -6.699 -3.090 11.640 1.00 91.75 72 THR A C 1
ATOM 569 O O . THR A 1 72 ? -5.597 -2.611 11.903 1.00 91.75 72 THR A O 1
ATOM 572 N N . PRO A 1 73 ? -7.121 -3.246 10.371 1.00 94.19 73 PRO A N 1
ATOM 573 C CA . PRO A 1 73 ? -8.322 -3.967 9.947 1.00 94.19 73 PRO A CA 1
ATOM 574 C C . PRO A 1 73 ? -8.150 -5.494 10.132 1.00 94.19 73 PRO A C 1
ATOM 576 O O . PRO A 1 73 ? -7.019 -5.969 10.222 1.00 94.19 73 PRO A O 1
ATOM 579 N N . PRO A 1 74 ? -9.241 -6.277 10.238 1.00 93.69 74 PRO A N 1
ATOM 580 C CA . PRO A 1 74 ? -9.154 -7.701 10.572 1.00 93.69 74 PRO A CA 1
ATOM 581 C C . PRO A 1 74 ? -8.710 -8.586 9.398 1.00 93.69 74 PRO A C 1
ATOM 583 O O . PRO A 1 74 ? -8.239 -9.702 9.626 1.00 93.69 74 PRO A O 1
ATOM 586 N N . GLY A 1 75 ? -8.899 -8.127 8.161 1.00 94.75 75 GLY A N 1
ATOM 587 C CA . GLY A 1 75 ? -8.481 -8.807 6.940 1.00 94.75 75 GLY A CA 1
ATOM 588 C C . GLY A 1 75 ? -7.001 -8.614 6.614 1.00 94.75 75 GLY A C 1
ATOM 589 O O . GLY A 1 75 ? -6.168 -8.373 7.483 1.00 94.75 75 GLY A O 1
ATOM 590 N N . GLU A 1 76 ? -6.658 -8.770 5.338 1.00 95.94 76 GLU A N 1
ATOM 591 C CA . GLU A 1 76 ? -5.270 -8.737 4.871 1.00 95.94 76 GLU A CA 1
ATOM 592 C C . GLU A 1 76 ? -5.138 -8.002 3.538 1.00 95.94 76 GLU A C 1
ATOM 594 O O . GLU 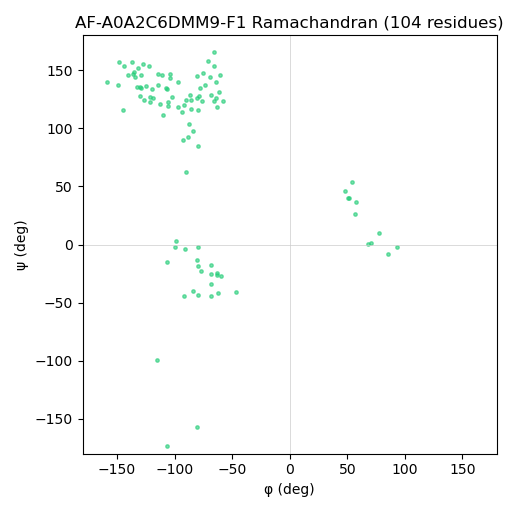A 1 76 ? -6.001 -8.130 2.670 1.00 95.94 76 GLU A O 1
ATOM 599 N N . PHE A 1 77 ? -4.018 -7.304 3.348 1.00 97.62 77 PHE A N 1
ATOM 600 C CA . PHE A 1 77 ? -3.647 -6.725 2.065 1.00 97.62 77 PHE A CA 1
ATOM 601 C C . PHE A 1 77 ? -2.668 -7.619 1.309 1.00 97.62 77 PHE A C 1
ATOM 603 O O . PHE A 1 77 ? -1.715 -8.157 1.872 1.00 97.62 77 PHE A O 1
ATOM 610 N N . ILE A 1 78 ? -2.867 -7.714 -0.001 1.00 97.88 78 ILE A N 1
ATOM 611 C CA . ILE A 1 78 ? -1.955 -8.376 -0.927 1.00 97.88 78 ILE A CA 1
ATOM 612 C C . ILE A 1 78 ? -1.627 -7.393 -2.043 1.00 97.88 78 ILE A C 1
ATOM 614 O O . ILE A 1 78 ? -2.526 -6.891 -2.715 1.00 97.88 78 ILE A O 1
ATOM 618 N N . PHE A 1 79 ? -0.338 -7.136 -2.261 1.00 98.06 79 PHE A N 1
ATOM 619 C CA . PHE A 1 79 ? 0.121 -6.439 -3.459 1.00 98.06 79 PHE A CA 1
ATOM 620 C C . PHE A 1 79 ? 0.370 -7.476 -4.553 1.00 98.06 79 PHE A C 1
ATOM 622 O O . PHE A 1 79 ? 1.413 -8.118 -4.58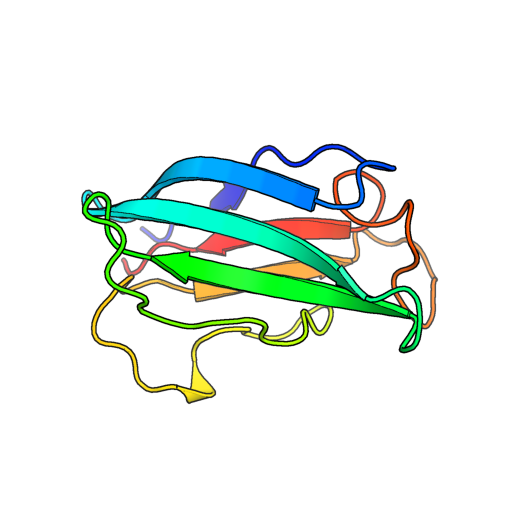2 1.00 98.06 79 PHE A O 1
ATOM 629 N N . MET A 1 80 ? -0.634 -7.742 -5.375 1.00 97.94 80 MET A N 1
ATOM 630 C CA . MET A 1 80 ? -0.626 -8.848 -6.327 1.00 97.94 80 MET A CA 1
ATOM 631 C C . MET A 1 80 ? 0.037 -8.436 -7.640 1.00 97.94 80 MET A C 1
ATOM 633 O O . MET A 1 80 ? -0.362 -7.443 -8.236 1.00 97.94 80 MET A O 1
ATOM 637 N N . ASP A 1 81 ? 0.999 -9.227 -8.103 1.00 97.69 81 ASP A N 1
ATOM 638 C CA . ASP A 1 81 ? 1.563 -9.148 -9.454 1.00 97.69 81 ASP A CA 1
ATOM 639 C C . ASP A 1 81 ? 0.616 -9.838 -10.442 1.00 97.69 81 ASP A C 1
ATOM 641 O O . ASP A 1 81 ? 0.384 -11.045 -10.347 1.00 97.69 81 ASP A O 1
ATOM 645 N N . ASN A 1 82 ? 0.051 -9.080 -11.379 1.00 95.06 82 ASN A N 1
ATOM 646 C CA . ASN A 1 82 ? -0.879 -9.587 -12.380 1.00 95.06 82 ASN A CA 1
ATOM 647 C C . ASN A 1 82 ? -0.130 -10.049 -13.639 1.00 95.06 82 ASN A C 1
ATOM 649 O O . ASN A 1 82 ? -0.320 -9.506 -14.725 1.00 95.06 82 ASN A O 1
ATOM 653 N N . TYR A 1 83 ? 0.731 -11.056 -13.470 1.00 93.62 83 TYR A N 1
ATOM 654 C CA . TYR A 1 83 ? 1.527 -11.672 -14.540 1.00 93.62 83 TYR A CA 1
ATOM 655 C C . TYR A 1 83 ? 2.427 -10.685 -15.307 1.00 93.62 83 TYR A C 1
ATOM 657 O O . TYR A 1 83 ? 2.634 -10.835 -16.509 1.00 93.62 83 TYR A O 1
ATOM 6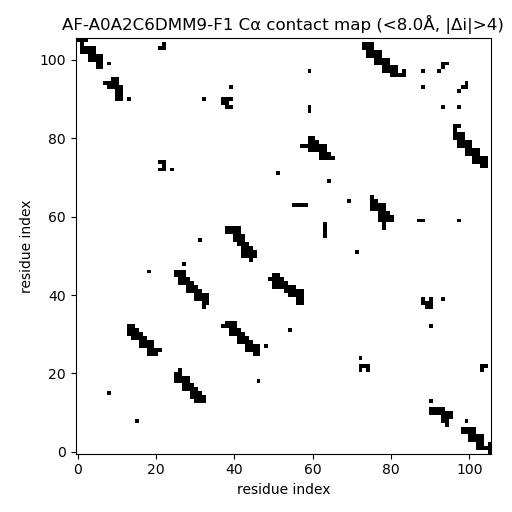65 N N . SER A 1 84 ? 3.002 -9.695 -14.619 1.00 95.31 84 SER A N 1
ATOM 666 C CA . SER A 1 84 ? 3.860 -8.675 -15.243 1.00 95.31 84 SER A CA 1
ATOM 667 C C . SER A 1 84 ? 5.198 -9.221 -15.756 1.00 95.31 84 SER A C 1
ATOM 669 O O . SER A 1 84 ? 5.828 -8.615 -16.619 1.00 95.31 84 SER A O 1
ATOM 671 N N . GLY A 1 85 ? 5.679 -10.328 -15.178 1.00 93.38 85 GLY A N 1
ATOM 672 C CA . GLY A 1 85 ? 7.025 -10.854 -15.422 1.00 93.38 85 GLY A CA 1
ATOM 673 C C . GLY A 1 85 ? 8.152 -10.005 -14.815 1.00 93.38 85 GLY A C 1
ATOM 674 O O . GLY A 1 85 ? 9.321 -10.363 -14.950 1.00 93.38 85 GLY A O 1
ATOM 675 N N . LYS A 1 86 ? 7.837 -8.904 -14.121 1.00 93.94 86 LYS A N 1
ATOM 676 C CA . LYS A 1 86 ? 8.837 -8.028 -13.501 1.00 93.94 86 LYS A CA 1
ATOM 677 C C . LYS A 1 86 ? 9.431 -8.686 -12.266 1.00 93.94 86 LYS A C 1
ATOM 679 O O . LYS A 1 86 ? 8.700 -9.205 -11.428 1.00 93.94 86 LYS A O 1
ATOM 684 N N . GLU A 1 87 ? 10.744 -8.593 -12.073 1.00 93.88 87 GLU A 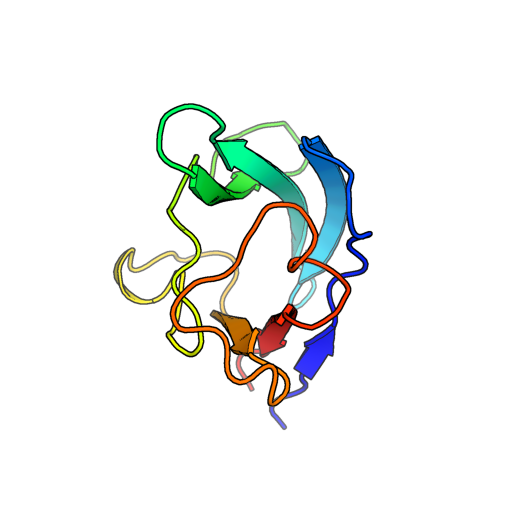N 1
ATOM 685 C CA . GLU A 1 87 ? 11.360 -9.034 -10.813 1.00 93.88 87 GLU A CA 1
ATOM 686 C C . GLU A 1 87 ? 10.823 -8.209 -9.630 1.00 93.88 87 GLU A C 1
ATOM 688 O O . GLU A 1 87 ? 10.476 -8.756 -8.578 1.00 93.88 87 GLU A O 1
ATOM 693 N N . ARG A 1 88 ? 10.690 -6.890 -9.826 1.00 94.62 88 ARG A N 1
ATOM 694 C CA . ARG A 1 88 ? 10.225 -5.935 -8.816 1.00 94.62 88 ARG A CA 1
ATOM 695 C C . ARG A 1 88 ? 9.216 -4.942 -9.404 1.00 94.62 88 ARG A C 1
ATOM 697 O O . ARG A 1 88 ? 9.372 -4.562 -10.563 1.00 94.62 88 ARG A O 1
ATOM 704 N N . PRO A 1 89 ? 8.228 -4.493 -8.611 1.00 97.31 89 PRO A N 1
ATOM 705 C CA . PRO A 1 89 ? 7.366 -3.381 -8.990 1.00 97.31 89 PRO A CA 1
ATOM 706 C C . PRO A 1 89 ? 8.179 -2.086 -9.117 1.00 97.31 89 PRO A C 1
ATOM 708 O O . PRO A 1 89 ? 9.039 -1.807 -8.281 1.00 97.31 89 PRO A O 1
ATOM 711 N N . ASP A 1 90 ? 7.858 -1.287 -10.124 1.00 97.88 90 ASP A N 1
ATOM 712 C CA . ASP A 1 90 ? 8.372 0.063 -10.358 1.00 97.88 90 ASP A CA 1
ATOM 713 C C . ASP A 1 90 ? 7.304 1.136 -10.053 1.00 97.88 90 ASP A C 1
ATOM 715 O O . ASP A 1 90 ? 6.203 0.851 -9.565 1.00 97.88 90 ASP A O 1
A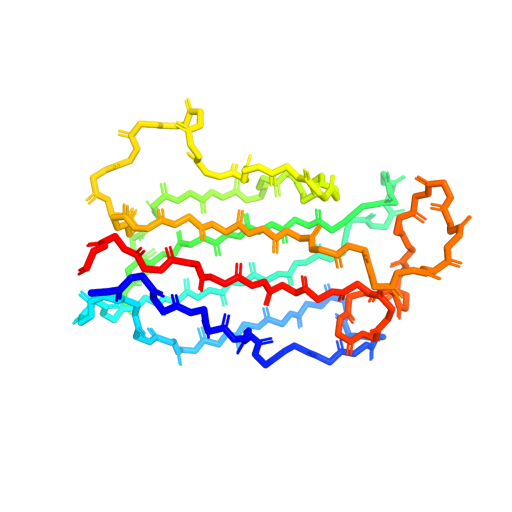TOM 719 N N . PHE A 1 91 ? 7.630 2.389 -10.362 1.00 98.25 91 PHE A N 1
ATOM 720 C CA . PHE A 1 91 ? 6.748 3.540 -10.184 1.00 98.25 91 PHE A CA 1
ATOM 721 C C . PHE A 1 91 ? 5.423 3.461 -10.969 1.00 98.25 91 PHE A C 1
ATOM 723 O O . PHE A 1 91 ? 4.418 4.028 -10.557 1.00 98.25 91 PHE A O 1
ATOM 730 N N . TYR A 1 92 ? 5.370 2.745 -12.090 1.00 98.06 92 TYR A N 1
ATOM 731 C CA . TYR A 1 92 ? 4.148 2.622 -12.894 1.00 98.06 92 TYR A CA 1
ATOM 732 C C . TYR A 1 92 ? 3.395 1.319 -12.626 1.00 98.06 92 TYR A C 1
ATOM 734 O O . TYR A 1 92 ? 2.388 1.044 -13.275 1.00 98.06 92 TYR A O 1
ATOM 742 N N . SER A 1 93 ? 3.880 0.505 -11.688 1.00 98.00 93 SER A N 1
ATOM 743 C CA . SER A 1 93 ? 3.336 -0.826 -11.443 1.00 98.00 93 SER A CA 1
ATOM 744 C C . SER A 1 93 ? 2.051 -0.799 -10.612 1.00 98.00 93 SER A C 1
ATOM 746 O O . SER A 1 93 ? 1.089 -1.496 -10.933 1.00 98.00 93 SER A O 1
ATOM 748 N N . LEU A 1 94 ? 2.003 0.018 -9.551 1.00 98.12 94 LEU A N 1
ATOM 749 C CA . LEU A 1 94 ? 0.832 0.118 -8.674 1.00 98.12 94 LEU A CA 1
ATOM 750 C C . LEU A 1 94 ? -0.381 0.658 -9.444 1.00 98.12 94 LEU A C 1
ATOM 752 O O . LEU A 1 94 ? -0.293 1.708 -10.060 1.00 98.12 94 LEU A O 1
ATOM 756 N N . GLY A 1 95 ? -1.507 -0.055 -9.406 1.00 96.19 95 GLY A N 1
ATOM 757 C CA . GLY A 1 95 ? -2.726 0.331 -10.132 1.00 96.19 95 GLY A CA 1
ATOM 758 C C . GLY A 1 95 ? -2.766 -0.134 -11.591 1.00 96.19 95 GLY A C 1
ATOM 759 O O . GLY A 1 95 ? -3.823 -0.075 -12.214 1.00 96.19 95 GLY A O 1
ATOM 760 N N . ASN A 1 96 ? -1.659 -0.676 -12.107 1.00 96.75 96 ASN A N 1
ATOM 761 C CA . ASN A 1 96 ? -1.539 -1.213 -13.460 1.00 96.75 96 ASN A CA 1
ATOM 762 C C . ASN A 1 96 ? -1.271 -2.729 -13.424 1.00 96.75 96 ASN A C 1
ATOM 764 O O . ASN A 1 96 ? -2.194 -3.523 -13.221 1.00 96.75 96 ASN A O 1
ATOM 768 N N . ASP A 1 97 ? -0.007 -3.131 -13.575 1.00 97.44 97 ASP A N 1
ATOM 769 C CA . ASP A 1 97 ? 0.419 -4.531 -13.601 1.00 97.44 97 ASP A CA 1
ATOM 770 C C . ASP A 1 97 ? 0.538 -5.147 -12.195 1.00 97.44 97 ASP A C 1
ATOM 772 O O . ASP A 1 97 ? 0.561 -6.369 -12.058 1.00 97.44 97 ASP A O 1
ATOM 776 N N . HIS A 1 98 ? 0.522 -4.319 -11.146 1.00 98.19 98 HIS A N 1
ATOM 777 C CA . HIS A 1 98 ? 0.379 -4.748 -9.766 1.00 98.19 98 HIS A CA 1
ATOM 778 C C . HIS A 1 98 ? -0.853 -4.115 -9.111 1.00 98.19 98 HIS A C 1
ATOM 780 O O . HIS A 1 98 ? -1.032 -2.896 -9.069 1.00 98.19 98 HIS A O 1
ATOM 786 N N . GLN A 1 99 ? -1.702 -4.958 -8.531 1.00 97.94 99 GLN A N 1
ATOM 787 C CA . GLN A 1 99 ? -2.955 -4.552 -7.904 1.00 97.94 99 GLN A CA 1
ATOM 788 C C . GLN A 1 99 ? -2.844 -4.629 -6.386 1.00 97.94 99 GLN A C 1
ATOM 790 O O . GLN A 1 99 ? -2.391 -5.632 -5.838 1.00 97.94 99 GLN A O 1
ATOM 795 N N . LEU A 1 100 ? -3.301 -3.591 -5.686 1.00 98.31 100 LEU A N 1
ATOM 796 C CA . LEU A 1 100 ? -3.491 -3.670 -4.243 1.00 98.31 100 LEU A CA 1
ATOM 797 C C . LEU A 1 100 ? -4.874 -4.257 -3.958 1.00 98.31 100 LEU A C 1
ATOM 799 O O . LEU A 1 100 ? -5.900 -3.679 -4.317 1.00 98.31 100 LEU A O 1
ATOM 803 N N . LEU A 1 101 ? -4.890 -5.421 -3.324 1.00 97.81 101 LEU A N 1
ATOM 804 C CA . LEU A 1 101 ? -6.094 -6.155 -2.972 1.00 97.81 101 LEU A CA 1
ATOM 805 C C . LEU A 1 101 ? -6.244 -6.212 -1.459 1.00 97.81 101 LEU A C 1
ATOM 807 O O . LEU A 1 101 ? -5.255 -6.334 -0.738 1.00 97.81 101 LEU A O 1
ATOM 811 N N . TYR A 1 102 ? -7.483 -6.194 -0.992 1.00 97.50 102 TYR A N 1
ATOM 812 C CA . TYR A 1 102 ? -7.850 -6.452 0.388 1.00 97.50 102 TYR A CA 1
ATOM 813 C C . TYR A 1 102 ? -8.756 -7.676 0.463 1.00 97.50 102 TYR A C 1
ATOM 815 O O . TYR A 1 102 ? -9.782 -7.736 -0.210 1.00 97.50 102 TYR A O 1
ATOM 823 N N . ARG A 1 103 ? -8.388 -8.660 1.279 1.00 95.75 103 ARG A N 1
ATOM 824 C CA . ARG A 1 103 ? -9.174 -9.873 1.513 1.00 95.75 103 ARG A CA 1
ATOM 825 C C . ARG A 1 103 ? -9.826 -9.795 2.888 1.00 95.75 103 ARG A C 1
ATOM 827 O O . ARG A 1 103 ? -9.111 -9.749 3.891 1.00 95.75 103 ARG A O 1
ATOM 834 N N . THR A 1 104 ? -11.157 -9.823 2.925 1.00 92.50 104 THR A N 1
ATOM 835 C CA . THR A 1 104 ? -11.943 -9.759 4.167 1.00 92.50 104 THR A CA 1
ATOM 836 C C . THR A 1 104 ? -11.720 -10.987 5.045 1.00 92.50 104 THR A C 1
ATOM 838 O O . THR A 1 104 ? -11.390 -12.080 4.563 1.00 92.50 104 THR A O 1
ATOM 841 N N . LYS A 1 105 ? -11.912 -10.818 6.356 1.00 80.69 105 LYS A N 1
ATOM 842 C CA . LYS A 1 105 ? -11.852 -11.923 7.318 1.00 80.69 105 LYS A CA 1
ATOM 843 C C . LYS A 1 105 ? -13.257 -12.499 7.540 1.00 80.69 105 LYS A C 1
ATOM 845 O O . LYS A 1 105 ? -13.926 -12.100 8.480 1.00 80.69 105 LYS A O 1
ATOM 850 N N . TYR A 1 106 ? -13.588 -13.490 6.703 1.00 62.16 106 TYR A N 1
ATOM 851 C CA . TYR A 1 106 ? -14.785 -14.357 6.710 1.00 62.16 106 TYR A CA 1
ATOM 852 C C . TYR A 1 106 ? -16.134 -13.709 6.405 1.00 62.16 106 TYR A C 1
ATOM 854 O O . TYR A 1 106 ? -16.521 -12.727 7.059 1.00 62.16 106 TYR A O 1
#

Nearest PDB structures (foldseek):
  7yfz-assembly1_l  TM=8.918E-01  e=1.298E-05  uncultured cyanophage
  7kh1-assembly1_A4  TM=7.636E-01  e=1.268E-03  Vibrio phage XM1
  5bw0-assembly2_D  TM=7.214E-01  e=1.610E+00  Pseudomonas aeruginosa PAO1
  3ve1-assembly2_C  TM=5.663E-01  e=2.491E+00  Neisseria meningitidis serogroup B
  3thw-assembly1_A  TM=6.282E-01  e=3.272E+00  Homo sapiens

Mean predicted aligned error: 2.88 Å

pLDDT: mean 95.22, std 6.12, range [58.88, 98.69]

Organism: NCBI:txid82979

Foldseek 3Di:
DKDKDWDQDAALDAKDWDWDAAPNAIKIKMWGADPVVFFIFIWIAHPVRHTQGDGFTQDAPDWRCVVVPGPPPPWTKHFYQQPPPDPGDGRRCDNPRTIIMTIHDD

Secondary structure (DSSP, 8-state):
---EEEP---TT-SEEEEEEEETTEEEEEEEEEETTTTEEEEEEEETTS-EEEEEEE--BTSBSSGGG--SSSSSEEEEEE-S---SS--TTTBTTTEEEEEE---

Radius of gyration: 13.07 Å; Cα contacts (8 Å, |Δi|>4): 226; chains: 1; bounding box: 33×27×31 Å

Sequence (106 aa):
MATVLKIPVDAGIADQQMNITLDTIPLTLRVTWNELAQYWTLSLAKRDGEAILSNIKMVKNTPLIRRYQLSTPPGEFIFMDNYSGKERPDFYSLGNDHQLLYRTKY